Protein AF-A0A7S3UFL2-F1 (afdb_monomer_lite)

Secondary structure (DSSP, 8-state):
-TTTT-TTSPP---PPPP-S-GGG--SS-TTHHHHHHHHHHTT-------HHHHHHHHHHHHTTT--B-HHHHHHHHHHHHHHHTTSS-TT--------SBGGG-

Organism: NCBI:txid88271

Radius of gyration: 14.43 Å; chains: 1; bounding box: 33×22×40 Å

InterPro domains:
  IPR001926 Tryptophan synthase beta chain-like, PALP domain [PF00291] (6-99)
  IPR036052 Tryptophan synthase beta chain-like, PALP domain superfamily [G3DSA:3.40.50.1100] (1-105)
  IPR036052 Tryptophan synthase beta chain-like, PALP domain superfamily [SSF53686] (13-105)

Foldseek 3Di:
DQCPVDLPDDTDFDQFDDAQLVVPSGRDDPCSVVVSVVCVVVVHDDDFADNVQLVVQQVVVVVVVQQAGSVLSGQSSRVVVCVVVCVQPPPDDDDRDRPDGNVVD

Structure (mmCIF, N/CA/C/O backbone):
data_AF-A0A7S3UFL2-F1
#
_entry.id   AF-A0A7S3UFL2-F1
#
loop_
_atom_site.group_PDB
_atom_site.id
_atom_site.type_symbol
_atom_site.label_atom_id
_atom_site.label_alt_id
_atom_site.label_comp_id
_atom_site.label_asym_id
_atom_site.label_entity_id
_atom_site.label_seq_id
_atom_site.pdbx_PDB_ins_code
_atom_site.Cartn_x
_atom_site.Cartn_y
_atom_site.Cartn_z
_atom_site.occupancy
_atom_site.B_iso_or_equiv
_atom_site.auth_seq_id
_atom_site.auth_comp_id
_atom_site.auth_asym_id
_atom_site.auth_atom_id
_atom_site.pdbx_PDB_model_num
ATOM 1 N N . ARG A 1 1 ? 3.977 9.106 -11.336 1.00 50.34 1 ARG A N 1
ATOM 2 C CA . ARG A 1 1 ? 3.651 7.658 -11.306 1.00 50.34 1 ARG A CA 1
ATOM 3 C C . ARG A 1 1 ? 2.760 7.322 -12.502 1.00 50.34 1 ARG A C 1
ATOM 5 O O . ARG A 1 1 ? 2.131 8.232 -13.020 1.00 50.34 1 ARG A O 1
ATOM 12 N N . ALA A 1 2 ? 2.741 6.067 -12.955 1.00 50.16 2 ALA A N 1
ATOM 13 C CA . ALA A 1 2 ? 2.160 5.622 -14.234 1.00 50.16 2 ALA A CA 1
ATOM 14 C C . ALA A 1 2 ? 0.664 5.946 -14.473 1.00 50.16 2 ALA A C 1
ATOM 16 O O . ALA A 1 2 ? 0.260 6.074 -15.619 1.00 50.16 2 ALA A O 1
ATOM 17 N N . PHE A 1 3 ? -0.150 6.104 -13.422 1.00 57.50 3 PHE A N 1
ATOM 18 C CA . PHE A 1 3 ? -1.620 6.190 -13.525 1.00 57.50 3 PHE A CA 1
ATOM 19 C C . PHE A 1 3 ? -2.221 7.572 -13.200 1.00 57.50 3 PHE A C 1
ATOM 21 O O . PHE A 1 3 ? -3.430 7.701 -13.043 1.00 57.50 3 PHE A O 1
ATOM 28 N N . VAL A 1 4 ? -1.403 8.626 -13.107 1.00 55.53 4 VAL A N 1
ATOM 29 C CA . VAL A 1 4 ? -1.856 9.984 -12.713 1.00 55.53 4 VAL A CA 1
ATOM 30 C C . VAL A 1 4 ? -2.773 10.642 -13.764 1.00 55.53 4 VAL A C 1
ATOM 32 O O . VAL A 1 4 ? -3.500 11.577 -13.453 1.00 55.53 4 VAL A O 1
ATOM 35 N N . LYS A 1 5 ? -2.769 10.133 -14.999 1.00 55.56 5 LYS A N 1
ATOM 36 C CA . LYS A 1 5 ? -3.470 10.688 -16.165 1.00 55.56 5 LYS A CA 1
ATOM 37 C C . LYS A 1 5 ? -4.890 10.123 -16.404 1.00 55.56 5 LYS A C 1
ATOM 39 O O . LYS A 1 5 ? -5.540 10.480 -17.372 1.00 55.56 5 LYS A O 1
ATOM 44 N N . GLY A 1 6 ? -5.418 9.289 -15.504 1.00 60.34 6 GLY A N 1
ATOM 45 C CA . GLY A 1 6 ? -6.748 8.679 -15.663 1.00 60.34 6 GLY A CA 1
ATOM 46 C C . GLY A 1 6 ? -6.738 7.396 -16.508 1.00 60.34 6 GLY A C 1
ATOM 47 O O . GLY A 1 6 ? -5.787 7.111 -17.227 1.00 60.34 6 GLY A O 1
ATOM 48 N N . LEU A 1 7 ? -7.786 6.573 -16.372 1.00 64.75 7 LEU A N 1
ATOM 49 C CA . LEU A 1 7 ? -7.850 5.205 -16.929 1.00 64.75 7 LEU A CA 1
ATO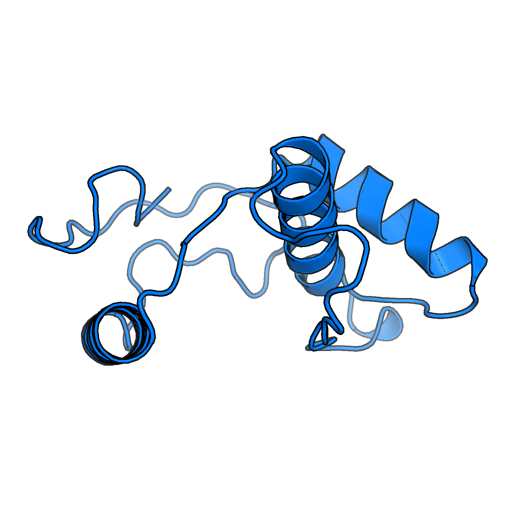M 50 C C . LEU A 1 7 ? -8.154 5.136 -18.436 1.00 64.75 7 LEU A C 1
ATOM 52 O O . LEU A 1 7 ? -8.113 4.050 -19.020 1.00 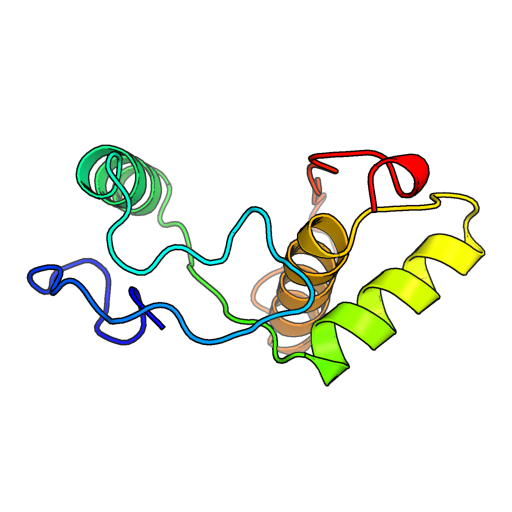64.75 7 LEU A O 1
ATOM 56 N N . ASP A 1 8 ? -8.508 6.269 -19.043 1.00 63.06 8 ASP A N 1
ATOM 57 C CA . ASP A 1 8 ? -8.891 6.385 -20.454 1.00 63.06 8 ASP A CA 1
ATOM 58 C C . ASP A 1 8 ? -7.815 7.041 -21.330 1.00 63.06 8 ASP A C 1
ATOM 60 O O . ASP A 1 8 ? -7.965 7.071 -22.550 1.00 63.06 8 ASP A O 1
ATOM 64 N N . GLU A 1 9 ? -6.729 7.534 -20.732 1.00 67.56 9 GLU A N 1
ATOM 65 C CA . GLU A 1 9 ? -5.586 8.071 -21.469 1.00 67.56 9 GLU A CA 1
ATOM 66 C C . GLU A 1 9 ? -4.613 6.952 -21.876 1.00 67.56 9 GLU A C 1
ATOM 68 O O . GLU A 1 9 ? -4.488 5.929 -21.195 1.00 67.56 9 GLU A O 1
ATOM 73 N N . GLU A 1 10 ? -3.922 7.135 -23.007 1.00 68.94 10 GLU A N 1
ATOM 74 C CA . GLU A 1 10 ? -2.874 6.208 -23.441 1.00 68.94 10 GLU A CA 1
ATOM 75 C C . GLU A 1 10 ? -1.762 6.144 -22.388 1.00 68.94 10 GLU A C 1
ATOM 77 O O . GLU A 1 10 ? -1.223 7.163 -21.946 1.00 68.94 10 GLU A O 1
ATOM 82 N N . PHE A 1 11 ? -1.421 4.924 -21.972 1.00 79.81 11 PHE A N 1
ATOM 83 C CA . PHE A 1 11 ? -0.323 4.704 -21.047 1.00 79.81 11 PHE A CA 1
ATOM 84 C C . PHE A 1 11 ? 1.013 5.044 -21.718 1.00 79.81 11 PHE A C 1
ATOM 86 O O . PHE A 1 11 ? 1.382 4.461 -22.736 1.00 79.81 11 PHE A O 1
ATOM 93 N N . GLU A 1 12 ? 1.768 5.945 -21.095 1.00 81.44 12 GLU A N 1
ATOM 94 C CA . GLU A 1 12 ? 3.147 6.248 -21.465 1.00 81.44 12 GLU A CA 1
ATOM 95 C C . GLU A 1 12 ? 4.093 5.618 -20.444 1.00 81.44 12 GLU A C 1
ATOM 97 O O . GLU A 1 12 ? 3.973 5.849 -19.234 1.00 81.44 12 GLU A O 1
ATOM 102 N N . SER A 1 13 ? 5.067 4.846 -20.926 1.00 84.38 13 SER A N 1
ATOM 103 C CA . SER A 1 13 ? 6.101 4.304 -20.055 1.00 84.38 13 SER A CA 1
ATOM 104 C C . SER A 1 13 ? 6.924 5.430 -19.432 1.00 84.38 13 SER A C 1
ATOM 106 O O . SER A 1 13 ? 7.257 6.438 -20.059 1.00 84.38 13 SER A O 1
ATOM 108 N N . VAL A 1 14 ? 7.262 5.262 -18.157 1.00 86.75 14 VAL A N 1
ATOM 109 C CA . VAL A 1 14 ? 8.054 6.233 -17.399 1.00 86.75 14 VAL A CA 1
ATOM 110 C C . VAL A 1 14 ? 9.304 5.570 -16.852 1.00 86.75 14 VAL A C 1
ATOM 112 O O . VAL A 1 14 ? 9.352 4.363 -16.647 1.00 86.75 14 VAL A O 1
ATOM 115 N N . LYS A 1 15 ? 10.346 6.350 -16.559 1.00 88.88 15 LYS A N 1
ATOM 116 C CA . LYS A 1 15 ? 11.494 5.812 -15.825 1.00 88.88 15 LYS A CA 1
ATOM 117 C C . LYS A 1 15 ? 11.109 5.613 -14.358 1.00 88.88 15 LYS A C 1
ATOM 119 O O . LYS A 1 15 ? 10.730 6.577 -13.687 1.00 88.88 15 LYS A O 1
ATOM 124 N N . ALA A 1 16 ? 11.241 4.379 -13.868 1.00 88.38 16 ALA A N 1
ATOM 125 C CA . ALA A 1 16 ? 11.029 4.067 -12.459 1.00 88.38 16 ALA A CA 1
ATOM 126 C C . ALA A 1 16 ? 11.965 4.915 -11.583 1.00 88.38 16 ALA A C 1
ATOM 128 O O . ALA A 1 16 ? 13.160 5.016 -11.865 1.00 88.38 16 ALA A O 1
ATOM 129 N N . GLN A 1 17 ? 11.396 5.532 -10.552 1.00 89.81 17 GLN A N 1
ATOM 130 C CA . GLN A 1 17 ? 12.143 6.245 -9.519 1.00 89.81 17 GLN A CA 1
ATOM 131 C C . GLN A 1 17 ? 12.414 5.300 -8.352 1.00 89.81 17 GLN A C 1
ATOM 133 O O . 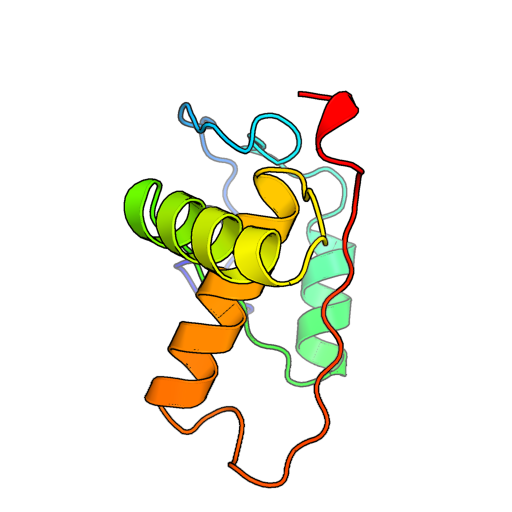GLN A 1 17 ? 11.689 4.319 -8.181 1.00 89.81 17 GLN A O 1
ATOM 138 N N . ASP A 1 18 ? 13.433 5.605 -7.561 1.00 92.81 18 ASP A N 1
ATOM 139 C CA . ASP A 1 18 ? 13.775 4.798 -6.396 1.00 92.81 18 ASP A CA 1
ATOM 140 C C . ASP A 1 18 ? 12.674 4.858 -5.334 1.00 92.81 18 ASP A C 1
ATOM 142 O O . ASP A 1 18 ? 12.056 5.898 -5.104 1.00 92.81 18 ASP A O 1
ATOM 146 N N . THR A 1 19 ? 12.417 3.710 -4.712 1.00 93.44 19 THR A N 1
ATOM 147 C CA . THR A 1 19 ? 11.426 3.540 -3.647 1.00 93.44 19 THR A CA 1
ATOM 148 C C . THR A 1 19 ? 11.847 2.391 -2.737 1.00 93.44 19 THR A C 1
ATOM 150 O O . THR A 1 19 ? 12.414 1.395 -3.198 1.00 93.44 19 THR A O 1
ATOM 153 N N . PHE A 1 20 ? 11.534 2.480 -1.443 1.00 91.38 20 PHE A N 1
ATOM 154 C CA . PHE A 1 20 ? 11.716 1.365 -0.510 1.00 91.38 20 PHE A CA 1
ATOM 155 C C . PHE A 1 20 ? 10.824 0.169 -0.872 1.00 91.38 20 PHE A C 1
ATOM 157 O O . PHE A 1 20 ? 11.157 -0.982 -0.582 1.00 91.38 20 PHE A O 1
ATOM 164 N N . ALA A 1 21 ? 9.732 0.409 -1.601 1.00 93.62 21 ALA A N 1
ATOM 165 C CA . ALA A 1 21 ? 8.903 -0.625 -2.197 1.00 93.62 21 ALA A CA 1
ATOM 166 C C . ALA A 1 21 ? 9.524 -1.178 -3.500 1.00 93.62 21 ALA A C 1
ATOM 168 O O . ALA A 1 21 ? 8.877 -1.256 -4.543 1.00 93.62 21 ALA A O 1
ATOM 169 N N . SER A 1 22 ? 10.754 -1.690 -3.429 1.00 92.56 22 SER A N 1
ATOM 170 C CA . SER A 1 22 ? 11.564 -2.118 -4.588 1.00 92.56 22 SER A CA 1
ATOM 171 C C . SER A 1 22 ? 10.877 -3.095 -5.559 1.00 92.56 22 SER A C 1
ATOM 173 O O . SER A 1 22 ? 10.979 -2.947 -6.772 1.00 92.56 22 SER A O 1
ATOM 175 N N . ALA A 1 23 ? 10.104 -4.069 -5.069 1.00 91.75 23 ALA A N 1
ATOM 176 C CA . ALA A 1 23 ? 9.359 -5.008 -5.923 1.00 91.75 23 ALA A CA 1
ATOM 177 C C . ALA A 1 23 ? 8.243 -4.382 -6.794 1.00 91.75 23 ALA A C 1
ATOM 179 O O . ALA A 1 23 ? 7.776 -5.050 -7.713 1.00 91.75 23 ALA A O 1
ATOM 180 N N . ILE A 1 24 ? 7.823 -3.134 -6.543 1.00 92.12 24 ILE A N 1
ATOM 181 C CA . ILE A 1 24 ? 6.897 -2.382 -7.415 1.00 92.12 24 ILE A CA 1
ATOM 182 C C . ILE A 1 24 ? 7.572 -1.165 -8.065 1.00 92.12 24 ILE A C 1
ATOM 184 O O . ILE A 1 24 ? 6.886 -0.300 -8.607 1.00 92.12 24 ILE A O 1
ATOM 188 N N . GLN A 1 25 ? 8.908 -1.099 -8.048 1.00 92.75 25 GLN A N 1
ATOM 189 C CA . GLN A 1 25 ? 9.697 -0.092 -8.760 1.00 92.75 25 GLN A CA 1
ATOM 190 C C . GLN A 1 25 ? 9.659 -0.366 -10.275 1.00 92.75 25 GLN A C 1
ATOM 192 O O . GLN A 1 25 ? 10.626 -0.817 -10.886 1.00 92.75 25 GLN A O 1
ATOM 197 N N . ILE A 1 26 ? 8.497 -0.139 -10.887 1.00 90.94 26 ILE A N 1
ATOM 198 C CA . ILE A 1 26 ? 8.204 -0.479 -12.279 1.00 90.94 26 ILE A CA 1
ATOM 199 C C . ILE A 1 26 ? 7.743 0.780 -13.004 1.00 90.94 26 ILE A C 1
ATOM 201 O O . ILE A 1 26 ? 6.791 1.445 -12.603 1.00 90.94 26 ILE A O 1
ATOM 205 N N . GLY A 1 27 ? 8.448 1.100 -14.083 1.00 88.62 27 GLY A N 1
ATOM 206 C CA . GLY A 1 27 ? 8.151 2.241 -14.939 1.00 88.62 27 GLY A CA 1
ATOM 207 C C . GLY A 1 27 ? 7.318 1.892 -16.174 1.00 88.62 27 GLY A C 1
ATOM 208 O O . GLY A 1 27 ? 6.591 2.736 -16.691 1.00 88.62 27 GLY A O 1
ATOM 209 N N . ASP A 1 28 ? 7.397 0.631 -16.601 1.00 89.00 28 ASP A N 1
ATOM 210 C CA . ASP A 1 28 ? 6.691 0.069 -17.750 1.00 89.00 28 ASP A CA 1
ATOM 211 C C . ASP A 1 28 ? 6.146 -1.326 -17.385 1.00 89.00 28 ASP A C 1
ATOM 213 O O . ASP A 1 28 ? 6.868 -2.328 -17.456 1.00 89.00 28 ASP A O 1
ATOM 217 N N . PRO A 1 29 ? 4.918 -1.414 -16.843 1.00 88.00 29 PRO A N 1
ATOM 218 C CA . PRO A 1 29 ? 4.366 -2.675 -16.390 1.00 88.00 29 PRO A CA 1
ATOM 219 C C . PRO A 1 29 ? 3.852 -3.503 -17.569 1.00 88.00 29 PRO A C 1
ATOM 221 O O . PRO A 1 29 ? 2.854 -3.171 -18.199 1.00 88.00 29 PRO A O 1
ATOM 224 N N . VAL A 1 30 ? 4.443 -4.686 -17.754 1.00 90.12 30 VAL A N 1
ATOM 225 C CA . VAL A 1 30 ? 4.094 -5.676 -18.800 1.00 90.12 30 VAL A CA 1
ATOM 226 C C . VAL A 1 30 ? 2.600 -6.045 -18.834 1.00 90.12 30 VAL A C 1
ATOM 228 O O . VAL A 1 30 ? 2.099 -6.572 -19.819 1.00 90.12 30 VAL A O 1
ATOM 231 N N . SER A 1 31 ? 1.873 -5.824 -17.738 1.00 90.56 31 SER A N 1
ATOM 232 C CA . SER A 1 31 ? 0.456 -6.185 -17.597 1.00 90.56 31 SER A CA 1
ATOM 233 C C . SER A 1 31 ? -0.480 -4.979 -17.497 1.00 90.56 31 SER A C 1
ATOM 235 O O . SER A 1 31 ? -1.567 -5.127 -16.940 1.00 90.56 31 SER A O 1
ATOM 237 N N . ILE A 1 32 ? -0.076 -3.811 -18.012 1.00 89.12 32 ILE A N 1
ATOM 238 C CA . ILE A 1 32 ? -0.867 -2.571 -17.963 1.00 89.12 32 ILE A CA 1
ATOM 239 C C . ILE A 1 32 ? -2.288 -2.766 -18.507 1.00 89.12 32 ILE A C 1
ATOM 241 O O . ILE A 1 32 ? -3.246 -2.460 -17.802 1.00 89.12 32 ILE A O 1
ATOM 245 N N . ASP A 1 33 ? -2.444 -3.390 -19.677 1.00 89.62 33 ASP A N 1
ATOM 246 C CA . ASP A 1 33 ? -3.757 -3.584 -20.307 1.00 89.62 33 ASP A CA 1
ATOM 247 C C . ASP A 1 33 ? -4.697 -4.421 -19.434 1.00 89.62 33 ASP A C 1
ATOM 249 O O . ASP A 1 33 ? -5.888 -4.133 -19.311 1.00 89.62 33 ASP A O 1
ATOM 253 N N . ARG A 1 34 ? -4.147 -5.443 -18.762 1.00 91.75 34 ARG A N 1
ATOM 254 C CA . ARG A 1 34 ? -4.904 -6.283 -17.823 1.00 91.75 34 ARG A CA 1
ATOM 255 C C . ARG A 1 34 ? -5.322 -5.498 -16.583 1.00 91.75 34 ARG A C 1
ATOM 257 O O . ARG A 1 34 ? -6.437 -5.687 -16.104 1.00 91.75 34 ARG A O 1
ATOM 264 N N . ALA A 1 35 ? -4.453 -4.624 -16.076 1.00 91.19 35 ALA A N 1
ATOM 265 C CA . ALA A 1 35 ? -4.769 -3.766 -14.939 1.00 91.19 35 ALA A CA 1
ATOM 266 C C . ALA A 1 35 ? -5.863 -2.745 -15.293 1.00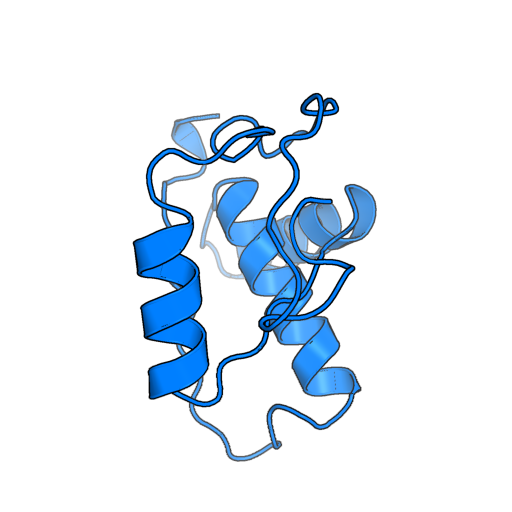 91.19 35 ALA A C 1
ATOM 268 O O . ALA A 1 35 ? -6.834 -2.626 -14.552 1.00 91.19 35 ALA A O 1
ATOM 269 N N . ILE A 1 36 ? -5.761 -2.080 -16.450 1.00 90.00 36 ILE A N 1
ATOM 270 C CA . ILE A 1 36 ? -6.769 -1.124 -16.939 1.00 90.00 36 ILE A CA 1
ATOM 271 C C . ILE A 1 36 ? -8.115 -1.823 -17.149 1.00 90.00 36 ILE A C 1
ATOM 273 O O . ILE A 1 36 ? -9.145 -1.316 -16.708 1.00 90.00 36 ILE A O 1
ATOM 277 N N . MET A 1 37 ? -8.116 -3.007 -17.770 1.00 91.12 37 MET A N 1
ATOM 278 C CA . MET A 1 37 ? -9.331 -3.804 -17.951 1.00 91.12 37 MET A CA 1
ATOM 279 C C . MET A 1 37 ? -10.004 -4.121 -16.610 1.00 91.12 37 MET A C 1
ATOM 281 O O . MET A 1 37 ? -11.214 -3.946 -16.486 1.00 91.12 37 MET A O 1
ATOM 285 N N . ALA A 1 38 ? -9.236 -4.562 -15.608 1.00 93.25 38 ALA A N 1
ATOM 286 C CA . ALA A 1 38 ? -9.769 -4.868 -14.283 1.00 93.25 38 ALA A CA 1
ATOM 287 C C . ALA A 1 38 ? -10.338 -3.619 -13.594 1.00 93.25 38 ALA A C 1
ATOM 289 O O . ALA A 1 38 ? -11.460 -3.666 -13.102 1.00 93.25 38 ALA A O 1
ATOM 290 N N . LEU A 1 39 ? -9.610 -2.498 -13.628 1.00 92.06 39 LEU A N 1
ATOM 291 C CA . LEU A 1 39 ? -10.052 -1.229 -13.042 1.00 92.06 39 LEU A CA 1
ATOM 292 C C . LEU A 1 39 ? -11.362 -0.746 -13.675 1.00 92.06 39 LEU A C 1
ATOM 294 O O . LEU A 1 39 ? -12.300 -0.428 -12.954 1.00 92.06 39 LEU A O 1
ATOM 298 N N . LYS A 1 40 ? -11.480 -0.781 -15.008 1.00 91.06 40 LYS A N 1
ATOM 299 C CA . LYS A 1 40 ? -12.724 -0.415 -15.707 1.00 91.06 40 LYS A CA 1
ATOM 300 C C . LYS A 1 40 ? -13.881 -1.357 -15.375 1.00 91.06 40 LYS A C 1
ATOM 302 O O . LYS A 1 40 ? -15.006 -0.905 -15.196 1.00 91.06 40 LYS A O 1
ATOM 307 N N . ALA A 1 41 ? -13.615 -2.660 -15.281 1.00 94.88 41 ALA A N 1
ATOM 308 C CA . ALA A 1 41 ? -14.640 -3.655 -14.974 1.00 94.88 41 ALA A CA 1
ATOM 309 C C . ALA A 1 41 ? -15.191 -3.543 -13.542 1.00 94.88 41 ALA A C 1
ATOM 311 O O . ALA A 1 41 ? -16.324 -3.954 -13.301 1.00 94.88 41 ALA A O 1
ATOM 312 N N . THR A 1 42 ? -14.405 -3.016 -12.599 1.00 93.75 42 THR A N 1
ATOM 313 C CA . THR A 1 42 ? -14.791 -2.918 -11.183 1.00 93.75 42 THR A CA 1
ATOM 314 C C . THR A 1 42 ? -15.119 -1.503 -10.719 1.00 93.75 42 THR A C 1
ATOM 316 O O . THR A 1 42 ? -15.307 -1.326 -9.520 1.00 93.75 42 THR A O 1
ATOM 319 N N . ASP A 1 43 ? -15.120 -0.510 -11.616 1.00 91.06 43 ASP A N 1
ATOM 320 C CA . ASP A 1 43 ? -15.106 0.918 -11.244 1.00 91.06 43 ASP A CA 1
ATOM 321 C C . ASP A 1 43 ? -14.022 1.209 -10.182 1.00 91.06 43 ASP A C 1
ATOM 323 O O . ASP A 1 43 ? -14.233 1.816 -9.134 1.00 91.06 43 ASP A O 1
ATOM 327 N N . GLY A 1 44 ? -12.852 0.608 -10.413 1.00 91.00 44 GLY A N 1
ATOM 328 C CA . GLY A 1 44 ? -11.734 0.578 -9.487 1.00 91.00 44 GLY A CA 1
ATOM 329 C C . GLY A 1 44 ? -10.935 1.875 -9.499 1.00 91.00 44 GLY A C 1
ATOM 330 O O . GLY A 1 44 ? -10.826 2.567 -10.509 1.00 91.00 44 GLY A O 1
ATOM 331 N N . ILE A 1 45 ? -10.306 2.163 -8.363 1.00 91.38 45 ILE A N 1
ATOM 332 C CA . ILE A 1 45 ? -9.520 3.377 -8.150 1.00 91.38 45 ILE A CA 1
ATOM 333 C C . ILE A 1 45 ? -8.040 3.011 -8.053 1.00 91.38 45 ILE A C 1
ATOM 335 O O . ILE A 1 45 ? -7.672 1.999 -7.453 1.00 91.38 45 ILE A O 1
ATOM 339 N N . VAL A 1 46 ? -7.188 3.867 -8.614 1.00 91.81 46 VAL A N 1
ATOM 340 C CA . VAL A 1 46 ? -5.744 3.836 -8.378 1.00 91.81 46 VAL A CA 1
ATOM 341 C C . VAL A 1 46 ? -5.393 4.977 -7.435 1.00 91.81 46 VAL A C 1
ATOM 343 O O . VAL A 1 46 ? -5.778 6.119 -7.666 1.00 91.81 46 VAL A O 1
ATOM 346 N N . GLU A 1 47 ? -4.659 4.664 -6.377 1.00 92.75 47 GLU A N 1
ATOM 347 C CA . GLU A 1 47 ? -4.191 5.632 -5.389 1.00 92.75 47 GLU A CA 1
ATOM 348 C C . GLU A 1 47 ? -2.687 5.455 -5.193 1.00 92.75 47 GLU A C 1
ATOM 350 O O . GLU A 1 47 ? -2.135 4.369 -5.389 1.00 92.75 47 GLU A O 1
ATOM 355 N N . GLU A 1 48 ? -2.014 6.539 -4.829 1.00 92.00 48 GLU A N 1
ATOM 356 C CA . GLU A 1 48 ? -0.568 6.572 -4.689 1.00 92.00 48 GLU A CA 1
ATOM 357 C C . GLU A 1 48 ? -0.168 6.847 -3.230 1.00 92.00 48 GLU A C 1
ATOM 359 O O . GLU A 1 48 ? -0.853 7.582 -2.524 1.00 92.00 48 GLU A O 1
ATOM 364 N N . ALA A 1 49 ? 0.951 6.281 -2.768 1.00 94.81 49 ALA A N 1
ATOM 365 C CA . ALA A 1 49 ? 1.466 6.497 -1.408 1.00 94.81 49 ALA A CA 1
ATOM 366 C C . ALA A 1 49 ? 2.895 7.043 -1.435 1.00 94.81 49 ALA A C 1
ATOM 368 O O . ALA A 1 49 ? 3.725 6.462 -2.125 1.00 94.81 49 ALA A O 1
ATOM 369 N N . THR A 1 50 ? 3.219 8.143 -0.767 1.00 95.50 50 THR A N 1
ATOM 370 C CA . THR A 1 50 ? 4.605 8.636 -0.666 1.00 95.50 50 THR A CA 1
ATOM 371 C C . THR A 1 50 ? 5.484 7.672 0.145 1.00 95.50 50 THR A C 1
ATOM 373 O O . THR A 1 50 ? 4.980 6.751 0.787 1.00 95.50 50 THR A O 1
ATOM 376 N N . GLU A 1 51 ? 6.807 7.867 0.118 1.00 95.44 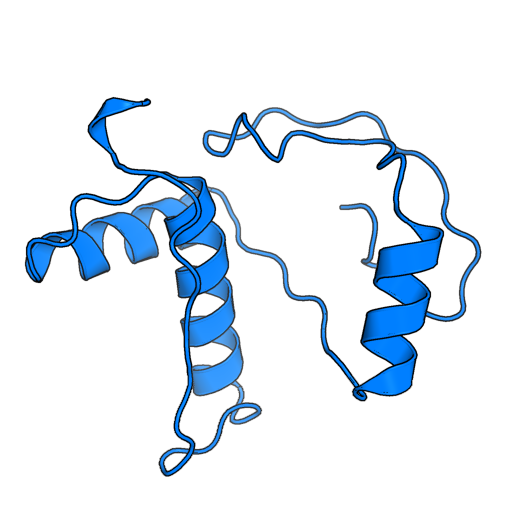51 GLU A N 1
ATOM 377 C CA . GLU A 1 51 ? 7.728 7.058 0.935 1.00 95.44 51 GLU A CA 1
ATOM 378 C C . GLU A 1 51 ? 7.450 7.207 2.439 1.00 95.44 51 GLU A C 1
ATOM 380 O O . GLU A 1 51 ? 7.544 6.238 3.181 1.00 95.44 51 GLU A O 1
ATOM 385 N N . GLU A 1 52 ? 7.052 8.397 2.889 1.00 96.94 52 GLU A N 1
ATOM 386 C CA . GLU A 1 52 ? 6.670 8.634 4.284 1.00 96.94 52 GLU A CA 1
ATOM 387 C C . GLU A 1 52 ? 5.348 7.930 4.617 1.00 96.94 52 GLU A C 1
ATOM 389 O O . GLU A 1 52 ? 5.286 7.149 5.563 1.00 96.94 52 GLU A O 1
ATOM 394 N N . GLU A 1 53 ? 4.323 8.096 3.769 1.00 97.38 53 GLU A N 1
ATOM 395 C CA . GLU A 1 53 ? 3.012 7.466 3.966 1.00 97.38 53 GLU A CA 1
ATOM 396 C C . GLU A 1 53 ? 3.119 5.934 4.037 1.00 97.38 53 GLU A C 1
ATOM 398 O O . GLU A 1 53 ? 2.502 5.307 4.901 1.00 97.38 53 GLU A O 1
ATOM 403 N N . LEU A 1 54 ? 3.902 5.309 3.145 1.00 95.44 54 LEU A N 1
ATOM 404 C CA . LEU A 1 54 ? 4.053 3.851 3.145 1.00 95.44 54 LEU A CA 1
ATOM 405 C C . LEU A 1 54 ? 4.837 3.353 4.368 1.00 95.44 54 LEU A C 1
ATOM 407 O O . LEU A 1 54 ? 4.507 2.289 4.894 1.00 95.44 54 LEU A O 1
ATOM 411 N N . MET A 1 55 ? 5.846 4.102 4.830 1.00 95.19 55 MET A N 1
ATOM 412 C CA . MET A 1 55 ? 6.633 3.754 6.017 1.00 95.19 55 MET A CA 1
ATOM 413 C C . MET A 1 55 ? 5.799 3.862 7.292 1.00 95.19 55 MET A C 1
ATOM 415 O O . MET A 1 55 ? 5.802 2.934 8.103 1.00 95.19 55 MET A O 1
ATOM 419 N N . ASP A 1 56 ? 5.032 4.940 7.437 1.00 97.31 56 ASP A N 1
ATOM 420 C CA . ASP A 1 56 ? 4.148 5.144 8.582 1.00 97.31 56 ASP A CA 1
ATOM 421 C C . ASP A 1 56 ? 3.048 4.082 8.637 1.00 97.31 56 ASP A C 1
ATOM 423 O O . ASP A 1 56 ? 2.782 3.502 9.695 1.00 97.31 56 ASP A O 1
ATOM 427 N N . ALA A 1 57 ? 2.441 3.765 7.489 1.00 97.12 57 ALA A N 1
ATOM 428 C CA . ALA A 1 57 ? 1.412 2.737 7.397 1.00 97.12 57 ALA A CA 1
ATOM 429 C C . ALA A 1 57 ? 1.958 1.335 7.717 1.00 97.12 57 ALA A C 1
ATOM 431 O O . ALA A 1 57 ? 1.308 0.569 8.438 1.00 97.12 57 ALA A O 1
ATOM 432 N N . ALA A 1 58 ? 3.159 1.001 7.232 1.00 95.12 58 ALA A N 1
ATOM 433 C CA . ALA A 1 58 ? 3.831 -0.253 7.569 1.00 95.12 58 ALA A CA 1
ATOM 434 C C . ALA A 1 58 ? 4.125 -0.337 9.075 1.00 95.12 58 ALA A C 1
ATOM 436 O O . ALA A 1 58 ? 3.710 -1.295 9.731 1.00 95.12 58 ALA A O 1
ATOM 437 N N . ALA A 1 59 ? 4.730 0.710 9.646 1.00 95.12 59 ALA A N 1
ATOM 438 C CA . ALA A 1 59 ? 5.051 0.784 11.069 1.00 95.12 59 ALA A CA 1
ATOM 439 C C . ALA A 1 59 ? 3.804 0.724 11.964 1.00 95.12 59 ALA A C 1
ATOM 441 O O . ALA A 1 59 ? 3.855 0.177 13.066 1.00 95.12 59 ALA A O 1
ATOM 442 N N . LEU A 1 60 ? 2.671 1.276 11.517 1.00 96.19 60 LEU A N 1
ATOM 443 C CA . LEU A 1 60 ? 1.393 1.169 12.218 1.00 96.19 60 LEU A CA 1
ATOM 444 C C . LEU A 1 60 ? 0.878 -0.275 12.238 1.00 96.19 60 LEU A C 1
ATOM 446 O O . LEU A 1 60 ? 0.491 -0.765 13.299 1.00 96.19 60 LEU A O 1
ATOM 450 N N . ALA A 1 61 ? 0.893 -0.960 11.095 1.00 95.06 61 ALA A N 1
ATOM 451 C CA . ALA A 1 61 ? 0.446 -2.347 10.999 1.00 95.06 61 ALA A CA 1
ATOM 452 C C . ALA A 1 61 ? 1.366 -3.324 11.750 1.00 95.06 61 ALA A C 1
ATOM 454 O O . ALA A 1 61 ? 0.897 -4.303 12.327 1.00 95.06 61 ALA A O 1
ATOM 455 N N . ASP A 1 62 ? 2.661 -3.039 11.848 1.00 93.38 62 ASP A N 1
ATOM 456 C CA . ASP A 1 62 ? 3.583 -3.869 12.625 1.00 93.38 62 ASP A CA 1
ATOM 457 C C . ASP A 1 62 ? 3.273 -3.865 14.128 1.00 93.38 62 ASP A C 1
ATOM 459 O O . ASP A 1 62 ? 3.544 -4.851 14.818 1.00 93.38 62 ASP A O 1
ATOM 463 N N . ARG A 1 63 ? 2.580 -2.835 14.639 1.00 95.12 63 ARG A N 1
ATOM 464 C CA . ARG A 1 63 ? 2.075 -2.819 16.028 1.00 95.12 63 ARG A CA 1
ATOM 465 C C . ARG A 1 63 ? 1.041 -3.910 16.298 1.00 95.12 63 ARG A C 1
ATOM 467 O O . ARG A 1 63 ? 0.772 -4.206 17.459 1.00 95.12 63 ARG A O 1
ATOM 474 N N . THR A 1 64 ? 0.471 -4.516 15.256 1.00 94.19 64 THR A N 1
ATOM 475 C CA . THR A 1 64 ? -0.455 -5.649 15.369 1.00 94.19 64 THR A CA 1
ATOM 476 C C . THR A 1 64 ? 0.231 -7.001 15.148 1.00 94.19 64 THR A C 1
ATOM 478 O O . THR A 1 64 ? -0.456 -8.014 15.043 1.00 94.19 64 THR A O 1
ATOM 481 N N . GLY A 1 65 ? 1.566 -7.039 15.046 1.00 93.06 65 GLY A N 1
ATOM 482 C CA . GLY A 1 65 ? 2.342 -8.263 14.820 1.00 93.06 65 GLY A CA 1
ATOM 483 C C . GLY A 1 65 ? 2.361 -8.749 13.367 1.00 93.06 65 GLY A C 1
ATOM 484 O O . GLY A 1 65 ? 2.672 -9.910 13.122 1.00 93.06 65 GLY A O 1
ATOM 485 N N . MET A 1 66 ? 2.008 -7.889 12.405 1.00 89.38 66 MET A N 1
ATOM 486 C CA . MET A 1 66 ? 1.873 -8.265 10.993 1.00 89.38 66 MET A CA 1
ATOM 487 C C . MET A 1 66 ? 3.219 -8.449 10.264 1.00 89.38 66 MET A C 1
ATOM 489 O O . MET A 1 66 ? 3.245 -9.160 9.262 1.00 89.38 66 MET A O 1
ATOM 493 N N . PHE A 1 67 ? 4.296 -7.821 10.757 1.00 92.69 67 PHE A N 1
ATOM 494 C CA . PHE A 1 67 ? 5.645 -7.756 10.168 1.00 92.69 67 PHE A CA 1
ATOM 495 C C . PHE A 1 67 ? 5.647 -7.810 8.633 1.00 92.69 67 PHE A C 1
ATOM 497 O O . PHE A 1 67 ? 6.022 -8.811 8.008 1.00 92.69 67 PHE A O 1
ATOM 504 N N . ASN A 1 68 ? 5.130 -6.745 8.026 1.00 93.44 68 ASN A N 1
ATOM 505 C CA . ASN A 1 68 ? 4.823 -6.710 6.600 1.00 93.44 68 ASN A CA 1
ATOM 506 C C . ASN A 1 68 ? 5.985 -6.178 5.743 1.00 93.44 68 ASN A C 1
ATOM 508 O O . ASN A 1 68 ? 6.983 -5.669 6.243 1.00 93.44 68 ASN A O 1
ATOM 512 N N . CYS A 1 69 ? 5.881 -6.352 4.424 1.00 94.25 69 CYS A N 1
ATOM 513 C CA . CYS A 1 69 ? 6.827 -5.757 3.485 1.00 94.25 69 CYS A CA 1
ATOM 514 C C . CYS A 1 69 ? 6.454 -4.300 3.137 1.00 94.25 69 CYS A C 1
ATOM 516 O O . CYS A 1 69 ? 5.276 -3.931 3.215 1.00 94.25 69 CYS A O 1
ATOM 518 N N . PRO A 1 70 ? 7.404 -3.494 2.617 1.00 94.31 70 PRO A N 1
ATOM 519 C CA . PRO A 1 70 ? 7.128 -2.114 2.199 1.00 94.31 70 PRO A CA 1
ATOM 520 C C . PRO A 1 70 ? 5.979 -1.982 1.180 1.00 94.31 70 PRO A C 1
ATOM 522 O O . PRO A 1 70 ? 5.220 -1.017 1.206 1.00 94.31 70 PRO A O 1
ATOM 525 N N . HIS A 1 71 ? 5.788 -2.980 0.308 1.00 95.00 71 HIS A N 1
ATOM 526 C CA . HIS A 1 71 ? 4.685 -3.036 -0.668 1.00 95.00 71 HIS A CA 1
ATOM 527 C C . HIS A 1 71 ? 3.315 -3.106 -0.010 1.00 95.00 71 HIS A C 1
ATOM 529 O O . HIS A 1 71 ? 2.358 -2.504 -0.493 1.00 95.00 71 HIS A O 1
ATOM 535 N N . THR A 1 72 ? 3.216 -3.841 1.094 1.00 96.00 72 THR A N 1
ATOM 536 C CA . THR A 1 72 ? 1.995 -3.883 1.894 1.00 96.00 72 THR A CA 1
ATOM 537 C C . THR A 1 72 ? 1.763 -2.532 2.571 1.00 96.00 72 THR A C 1
ATOM 539 O O . THR A 1 72 ? 0.621 -2.083 2.625 1.00 96.00 72 THR A O 1
ATOM 542 N N . GLY A 1 73 ? 2.832 -1.838 2.983 1.00 96.44 73 GLY A N 1
ATOM 543 C CA . GLY A 1 73 ? 2.777 -0.444 3.434 1.00 96.44 73 GLY A CA 1
ATOM 544 C C . GLY A 1 73 ? 2.102 0.487 2.421 1.00 96.44 73 GLY A C 1
ATOM 545 O O . GLY A 1 73 ? 1.222 1.256 2.793 1.00 96.44 73 GLY A O 1
ATOM 546 N N . VAL A 1 74 ? 2.408 0.350 1.125 1.00 97.25 74 VAL A N 1
ATOM 547 C CA . VAL A 1 74 ? 1.756 1.133 0.052 1.00 97.25 74 VAL A CA 1
ATOM 548 C C . VAL A 1 74 ? 0.247 0.878 -0.005 1.00 97.25 74 VAL A C 1
ATOM 550 O O . VAL A 1 74 ? -0.538 1.822 -0.090 1.00 97.25 74 VAL A O 1
ATOM 553 N N . ALA A 1 75 ? -0.177 -0.386 0.075 1.00 97.00 75 ALA A N 1
ATOM 554 C CA . ALA A 1 75 ? -1.597 -0.738 0.060 1.00 97.00 75 ALA A CA 1
ATOM 555 C C . ALA A 1 75 ? -2.339 -0.229 1.311 1.00 97.00 75 ALA A C 1
ATOM 557 O O . ALA A 1 75 ? -3.478 0.228 1.216 1.00 97.00 75 ALA A O 1
ATOM 558 N N . LEU A 1 76 ? -1.690 -0.273 2.477 1.00 97.19 76 LEU A N 1
ATOM 559 C CA . LEU A 1 76 ? -2.235 0.254 3.729 1.00 97.19 76 LEU A CA 1
ATOM 560 C C . LEU A 1 76 ? -2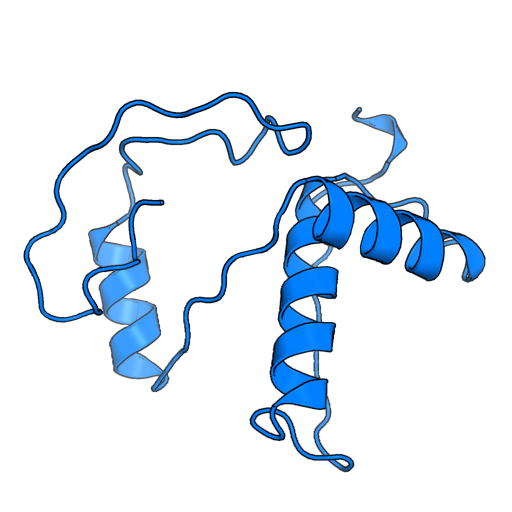.337 1.783 3.710 1.00 97.19 76 LEU A C 1
ATOM 562 O O . LEU A 1 76 ? -3.359 2.324 4.122 1.00 97.19 76 LEU A O 1
ATOM 566 N N . ALA A 1 77 ? -1.327 2.475 3.187 1.00 97.75 77 ALA A N 1
ATOM 567 C CA . ALA A 1 77 ? -1.357 3.923 3.017 1.00 97.75 77 ALA A CA 1
ATOM 568 C C . ALA A 1 77 ? -2.508 4.354 2.095 1.00 97.75 77 ALA A C 1
ATOM 570 O O . ALA A 1 77 ? -3.279 5.248 2.442 1.00 97.75 77 ALA A O 1
ATOM 571 N N . ALA A 1 78 ? -2.696 3.664 0.964 1.00 97.25 78 ALA A N 1
ATOM 572 C CA . ALA A 1 78 ? -3.834 3.899 0.079 1.00 97.25 78 ALA A CA 1
ATOM 573 C C . ALA A 1 78 ? -5.180 3.666 0.791 1.00 97.25 78 ALA A C 1
ATOM 575 O O . ALA A 1 78 ? -6.084 4.493 0.677 1.00 97.25 78 ALA A O 1
ATOM 576 N N . LEU A 1 79 ? -5.308 2.588 1.576 1.00 97.19 79 LEU A N 1
ATOM 577 C CA . LEU A 1 79 ? -6.503 2.325 2.385 1.00 97.19 79 LEU A CA 1
ATOM 578 C C . LEU A 1 79 ? -6.801 3.477 3.355 1.00 97.19 79 LEU A C 1
ATOM 580 O O . LEU A 1 79 ? -7.939 3.940 3.414 1.00 97.19 79 LEU A O 1
ATOM 584 N N . ILE A 1 80 ? -5.795 3.942 4.101 1.00 97.12 80 ILE A N 1
ATOM 585 C CA . ILE A 1 80 ? -5.942 5.043 5.064 1.00 97.12 80 ILE A CA 1
ATOM 586 C C . ILE A 1 80 ? -6.424 6.308 4.344 1.00 97.12 80 ILE A C 1
ATOM 588 O O . ILE A 1 80 ? -7.439 6.881 4.736 1.00 97.12 80 ILE A O 1
ATOM 592 N N . LYS A 1 81 ? -5.794 6.678 3.223 1.00 97.31 81 LYS A N 1
ATOM 593 C CA . LYS A 1 81 ? -6.179 7.857 2.428 1.00 97.31 81 LYS A CA 1
ATOM 594 C C . LYS A 1 81 ? -7.607 7.761 1.900 1.00 97.31 81 LYS A C 1
ATOM 596 O O . LYS A 1 81 ? -8.374 8.716 2.001 1.00 97.31 81 LYS A O 1
ATOM 601 N N . LEU A 1 82 ? -7.992 6.615 1.339 1.00 97.06 82 LEU A N 1
ATOM 602 C CA . LEU A 1 82 ? -9.345 6.408 0.812 1.00 97.06 82 LEU A CA 1
ATOM 603 C C . LEU A 1 82 ? -10.402 6.410 1.923 1.00 97.06 82 LEU A C 1
ATOM 605 O O . LEU A 1 82 ? -11.527 6.863 1.706 1.00 97.06 82 LEU A O 1
ATOM 609 N N . ARG A 1 83 ? -10.040 5.951 3.124 1.00 97.12 83 ARG A N 1
ATOM 610 C CA . ARG A 1 83 ? -10.887 6.032 4.313 1.00 97.12 83 ARG A CA 1
ATOM 611 C C . ARG A 1 83 ? -11.073 7.470 4.789 1.00 97.12 83 ARG A C 1
ATOM 613 O O . ARG A 1 83 ? -12.201 7.873 5.055 1.00 97.12 83 ARG A O 1
ATOM 620 N N . GLU A 1 84 ? -9.997 8.245 4.866 1.00 96.81 84 GLU A N 1
ATOM 621 C CA . GLU A 1 84 ? -10.031 9.661 5.257 1.00 96.81 84 GLU A CA 1
ATOM 622 C C . GLU A 1 84 ? -10.814 10.520 4.258 1.00 96.81 84 GLU A C 1
ATOM 624 O O . GLU A 1 84 ? -11.582 11.393 4.658 1.00 96.81 84 GLU A O 1
ATOM 629 N N . LYS A 1 85 ? -10.692 10.224 2.958 1.00 96.44 85 LYS A N 1
ATOM 630 C CA . LYS A 1 85 ? -11.471 10.866 1.885 1.00 96.44 85 LYS A CA 1
ATOM 631 C C . LYS A 1 85 ? -12.947 10.441 1.862 1.00 96.44 85 LYS A C 1
ATOM 633 O O . LYS A 1 85 ? -13.718 10.991 1.081 1.00 96.44 85 LYS A O 1
ATOM 638 N N . GLY A 1 86 ? -13.346 9.455 2.671 1.00 96.50 86 GLY A N 1
ATOM 639 C CA . GLY A 1 86 ? -14.712 8.927 2.710 1.00 96.50 86 GLY A CA 1
ATOM 640 C C . GLY A 1 86 ? -15.102 8.066 1.504 1.00 96.50 86 GLY A C 1
ATOM 641 O O . GLY A 1 86 ? -16.274 7.731 1.366 1.00 96.50 86 GLY A O 1
ATOM 642 N N . VAL A 1 87 ? -14.140 7.691 0.652 1.00 96.50 87 VAL A N 1
ATOM 643 C CA . VAL A 1 87 ? -14.361 6.775 -0.479 1.00 96.50 87 VAL A CA 1
ATOM 644 C C . VAL A 1 87 ? -14.660 5.365 0.031 1.00 96.50 87 VAL A C 1
ATOM 646 O O . VAL A 1 87 ? -15.536 4.693 -0.499 1.00 96.50 87 VAL A O 1
ATOM 649 N N . ILE A 1 88 ? -13.963 4.935 1.089 1.00 97.12 88 ILE A N 1
ATOM 650 C CA . ILE A 1 88 ? -14.261 3.692 1.816 1.00 97.12 88 ILE A CA 1
ATOM 651 C C . ILE A 1 88 ? -15.039 4.051 3.087 1.00 97.12 88 ILE A C 1
ATOM 653 O O . ILE A 1 88 ? -14.472 4.581 4.050 1.00 97.12 88 ILE A O 1
ATOM 657 N N . ALA A 1 89 ? -16.334 3.746 3.118 1.00 97.31 89 ALA A N 1
ATOM 658 C CA . ALA A 1 89 ? -17.250 4.186 4.164 1.00 97.31 89 ALA A CA 1
ATOM 659 C C . ALA A 1 89 ? -17.042 3.431 5.486 1.00 97.31 89 ALA A C 1
ATOM 661 O O . ALA A 1 89 ? -16.669 2.257 5.463 1.00 97.31 89 ALA A O 1
ATOM 662 N N . PRO A 1 90 ? -17.325 4.045 6.658 1.00 95.56 90 PRO A N 1
ATOM 663 C CA . PRO A 1 90 ? -17.139 3.467 7.990 1.00 95.56 90 PRO A CA 1
ATOM 664 C C . PRO A 1 90 ? -17.495 1.986 8.163 1.00 95.56 90 PRO A C 1
ATOM 666 O O . PRO A 1 90 ? -16.753 1.240 8.804 1.00 95.56 90 PRO A O 1
ATOM 669 N N . SER A 1 91 ? -18.608 1.591 7.554 1.00 96.81 91 SER A N 1
ATOM 670 C CA . SER A 1 91 ? -19.211 0.260 7.582 1.00 96.81 91 SER A CA 1
ATOM 671 C C . SER A 1 91 ? -18.611 -0.753 6.604 1.00 96.81 91 SER A C 1
ATOM 673 O O . SER A 1 91 ? -18.933 -1.937 6.701 1.00 96.81 91 SER A O 1
ATOM 675 N N . ASP A 1 92 ? -17.785 -0.318 5.655 1.00 97.12 92 ASP A N 1
ATOM 676 C CA . ASP A 1 92 ? -17.301 -1.170 4.576 1.00 97.12 92 ASP A CA 1
ATOM 677 C C . ASP A 1 92 ? -16.284 -2.182 5.083 1.00 97.12 92 ASP A C 1
ATOM 679 O O . ASP A 1 92 ? -15.323 -1.867 5.794 1.00 97.12 92 ASP A O 1
ATOM 683 N N . ARG A 1 93 ? -16.468 -3.431 4.657 1.00 97.38 93 ARG A N 1
ATOM 684 C CA . ARG A 1 93 ? -15.506 -4.492 4.912 1.00 97.38 93 ARG A CA 1
ATOM 685 C C . ARG A 1 93 ? -14.445 -4.475 3.822 1.00 97.38 93 ARG A C 1
ATOM 687 O O . ARG A 1 93 ? -14.717 -4.850 2.687 1.00 97.38 93 ARG A O 1
ATOM 694 N N . THR A 1 94 ? -13.228 -4.100 4.196 1.00 96.19 94 THR A N 1
ATOM 695 C CA . THR A 1 94 ? -12.092 -4.025 3.270 1.00 96.19 94 THR A CA 1
ATOM 696 C C . THR A 1 94 ? -11.106 -5.162 3.511 1.00 96.19 94 THR A C 1
ATOM 698 O O . THR A 1 94 ? -10.922 -5.610 4.643 1.00 96.19 94 THR A O 1
ATOM 701 N N . VAL A 1 95 ? -10.465 -5.631 2.441 1.00 96.81 95 VAL A N 1
ATOM 702 C CA . VAL A 1 95 ? -9.389 -6.626 2.487 1.00 96.81 95 VAL A CA 1
ATOM 703 C C . VAL A 1 95 ? -8.140 -6.011 1.868 1.00 96.81 95 VAL A C 1
ATOM 705 O O . VAL A 1 95 ? -8.187 -5.529 0.741 1.00 96.81 95 VAL A O 1
ATOM 708 N N . VAL A 1 96 ? -7.023 -6.058 2.595 1.00 95.75 96 VAL A N 1
ATOM 709 C CA . VAL A 1 96 ? -5.700 -5.683 2.080 1.00 95.75 96 VAL A CA 1
ATOM 710 C C . VAL A 1 96 ? -4.901 -6.953 1.838 1.00 95.75 96 VAL A C 1
ATOM 712 O O . VAL A 1 96 ? -4.763 -7.791 2.729 1.00 95.75 96 VAL A O 1
ATOM 715 N N . VAL A 1 97 ? -4.370 -7.103 0.627 1.00 95.44 97 VAL A N 1
ATOM 716 C CA . VAL A 1 97 ? -3.529 -8.247 0.268 1.00 95.44 97 VAL A CA 1
ATOM 717 C C . VAL A 1 97 ? -2.088 -7.943 0.663 1.00 95.44 97 VAL A C 1
ATOM 719 O O . VAL A 1 97 ? -1.433 -7.114 0.034 1.00 95.44 97 VAL A O 1
ATOM 722 N N . SER A 1 98 ? -1.578 -8.634 1.686 1.00 93.50 98 SER A N 1
ATOM 723 C CA . SER A 1 98 ? -0.147 -8.593 1.994 1.00 93.50 98 SER A CA 1
ATOM 724 C C . SER A 1 98 ? 0.609 -9.465 0.998 1.00 93.50 98 SER A C 1
ATOM 726 O O . SER A 1 98 ? 0.445 -10.685 0.979 1.00 93.50 98 SER A O 1
ATOM 728 N N . THR A 1 99 ? 1.403 -8.838 0.135 1.00 91.88 99 THR A N 1
ATOM 729 C CA . THR A 1 99 ? 2.028 -9.527 -1.008 1.00 91.88 99 THR A CA 1
ATOM 730 C C . THR A 1 99 ? 3.271 -10.327 -0.624 1.00 91.88 99 THR A C 1
ATOM 732 O O . THR A 1 99 ? 3.604 -11.306 -1.292 1.00 91.88 99 THR A O 1
ATOM 735 N N . ALA A 1 100 ? 3.961 -9.933 0.446 1.00 92.62 100 ALA A N 1
ATOM 736 C CA . ALA A 1 100 ? 5.116 -10.637 0.982 1.00 92.62 100 ALA A CA 1
ATOM 737 C C . ALA A 1 100 ? 5.249 -10.413 2.495 1.00 92.62 100 ALA A C 1
ATOM 739 O O . ALA A 1 100 ? 4.609 -9.542 3.084 1.00 92.62 100 ALA A O 1
ATOM 740 N N . HIS A 1 101 ? 6.104 -11.221 3.116 1.00 92.69 101 HIS A N 1
ATOM 741 C CA . HIS A 1 101 ? 6.483 -11.085 4.518 1.00 92.69 101 HIS A CA 1
ATOM 742 C C . HIS A 1 101 ? 7.654 -10.102 4.677 1.00 92.69 101 HIS A C 1
ATOM 744 O O . HIS A 1 101 ? 8.501 -10.025 3.781 1.00 92.69 101 HIS A O 1
ATOM 750 N N . GLY A 1 102 ? 7.739 -9.417 5.823 1.00 90.50 102 GLY A N 1
ATOM 751 C CA . GLY A 1 102 ? 8.799 -8.451 6.138 1.00 90.50 102 GLY A CA 1
ATOM 752 C C . GLY A 1 102 ? 10.204 -9.027 5.970 1.00 90.50 102 GLY A C 1
ATOM 753 O O . GLY A 1 102 ? 11.021 -8.419 5.306 1.00 90.50 102 GLY A O 1
ATOM 754 N N . LEU A 1 103 ? 10.436 -10.272 6.411 1.00 93.62 103 LEU A N 1
ATOM 755 C CA . LEU A 1 103 ? 11.717 -11.006 6.270 1.00 93.62 103 LEU A CA 1
ATOM 756 C C . LEU A 1 103 ? 12.331 -11.067 4.857 1.00 93.62 103 LEU A C 1
ATOM 758 O O . LEU A 1 103 ? 13.486 -11.465 4.724 1.00 93.62 103 LEU A O 1
ATOM 762 N N . LYS A 1 104 ? 11.571 -10.777 3.797 1.00 90.50 104 LYS A N 1
ATOM 763 C CA . LYS A 1 104 ? 12.111 -10.741 2.432 1.00 90.50 104 LYS A CA 1
ATOM 764 C C . LYS A 1 104 ? 12.981 -9.495 2.180 1.00 90.50 104 LYS A C 1
ATOM 766 O O . LYS A 1 104 ? 13.784 -9.527 1.248 1.00 90.50 104 LYS A O 1
ATOM 771 N N . PHE A 1 105 ? 12.790 -8.428 2.954 1.00 85.44 105 PHE A N 1
ATOM 772 C CA . PHE A 1 105 ? 13.380 -7.102 2.759 1.00 85.44 105 PHE A CA 1
ATOM 773 C C . PHE A 1 105 ? 14.091 -6.631 4.030 1.00 85.44 105 PHE A C 1
ATOM 775 O O . PHE A 1 105 ? 15.034 -5.827 3.874 1.00 85.44 105 PHE A O 1
#

Sequence (105 aa):
RAFVKGLDEEFESVKAQDTFASAIQIGDPVSIDRAIMALKATDGIVEEATEEELMDAAALADRTGMFNCPHTGVALAALIKLREKGVIAPSDRTVVVSTAHGLKF

pLDDT: mean 90.07, std 10.7, range [50.16, 97.75]